Protein AF-A0A955N2M4-F1 (afdb_monomer_lite)

Structure (mmCIF, N/CA/C/O backbone):
data_AF-A0A955N2M4-F1
#
_entry.id   AF-A0A955N2M4-F1
#
loop_
_atom_site.group_PDB
_atom_site.id
_atom_site.type_symbol
_atom_site.label_atom_id
_atom_site.label_alt_id
_atom_site.label_comp_id
_atom_site.label_asym_id
_atom_site.label_entity_id
_atom_site.label_seq_id
_atom_site.pdbx_PDB_ins_code
_atom_site.Cartn_x
_atom_site.Cartn_y
_atom_site.Cartn_z
_atom_site.occupancy
_atom_site.B_iso_or_equiv
_atom_site.auth_seq_id
_atom_site.auth_comp_id
_atom_site.auth_asym_id
_atom_site.auth_atom_id
_atom_site.pdbx_PDB_model_num
ATOM 1 N N . MET A 1 1 ? -24.992 5.641 20.897 1.00 65.12 1 MET A N 1
ATOM 2 C CA . MET A 1 1 ? -23.823 6.544 20.783 1.00 65.12 1 MET A CA 1
ATOM 3 C C . MET A 1 1 ? -22.905 5.983 19.713 1.00 65.12 1 MET A C 1
ATOM 5 O O . MET A 1 1 ? -22.667 4.781 19.738 1.00 65.12 1 MET A O 1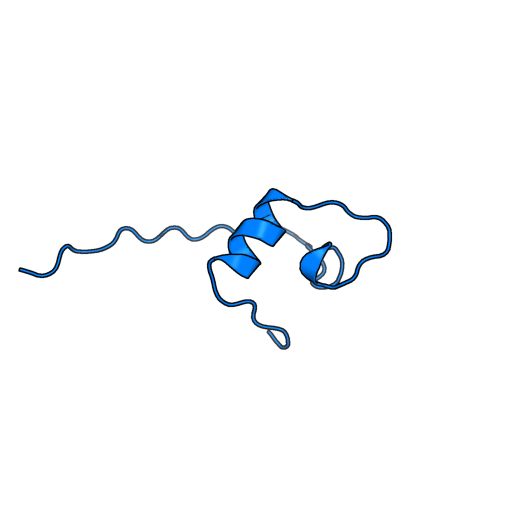
ATOM 9 N N . ALA A 1 2 ? -22.431 6.798 18.768 1.00 80.75 2 ALA A N 1
ATOM 10 C CA . ALA A 1 2 ? -21.418 6.341 17.820 1.00 80.75 2 ALA A CA 1
ATOM 11 C C . ALA A 1 2 ? -20.129 6.002 18.588 1.00 80.75 2 ALA A C 1
ATOM 13 O O . ALA A 1 2 ? -19.692 6.777 19.442 1.00 80.75 2 ALA A O 1
ATOM 14 N N . LYS A 1 3 ? -19.552 4.825 18.333 1.00 92.56 3 LYS A N 1
ATOM 15 C CA . LYS A 1 3 ? -18.291 4.408 18.956 1.00 92.56 3 LYS A CA 1
ATOM 16 C C . LYS A 1 3 ? -17.183 5.352 18.477 1.00 92.56 3 LYS A C 1
ATOM 18 O O . LYS A 1 3 ? -17.042 5.559 17.276 1.00 92.56 3 LYS A O 1
ATOM 23 N N . ARG A 1 4 ? -16.411 5.933 19.403 1.00 95.50 4 ARG A N 1
ATOM 24 C CA . ARG A 1 4 ? -15.245 6.759 19.047 1.00 95.50 4 ARG A CA 1
ATOM 25 C C . ARG A 1 4 ? -14.181 5.846 18.416 1.00 95.50 4 ARG A C 1
ATOM 27 O O . ARG A 1 4 ? -13.836 4.848 19.053 1.00 95.50 4 ARG A O 1
ATOM 34 N N . PRO A 1 5 ? -13.701 6.124 17.193 1.00 96.81 5 PRO A N 1
ATOM 35 C CA . PRO A 1 5 ? -12.676 5.300 16.567 1.00 96.81 5 PRO A CA 1
ATOM 36 C C . PRO A 1 5 ? -11.311 5.540 17.222 1.00 96.81 5 PRO A C 1
ATOM 38 O O . PRO A 1 5 ? -11.036 6.627 17.731 1.00 96.81 5 PRO A O 1
ATOM 41 N N . ASN A 1 6 ? -10.451 4.526 17.172 1.00 97.50 6 ASN A N 1
ATOM 42 C CA . ASN A 1 6 ? -9.025 4.698 17.438 1.00 97.50 6 ASN A CA 1
ATOM 43 C C . ASN A 1 6 ? -8.352 5.230 16.164 1.00 97.50 6 ASN A C 1
ATOM 45 O O . ASN A 1 6 ? -8.742 4.835 15.066 1.00 97.50 6 ASN A O 1
ATOM 49 N N . ILE A 1 7 ? -7.347 6.096 16.307 1.00 97.44 7 ILE A N 1
ATOM 50 C CA . ILE A 1 7 ? -6.586 6.660 15.183 1.00 97.44 7 ILE A CA 1
ATOM 51 C C . ILE A 1 7 ? -5.138 6.185 15.308 1.00 97.44 7 ILE A C 1
ATOM 53 O O . ILE A 1 7 ? -4.526 6.368 16.358 1.00 97.44 7 ILE A O 1
ATOM 57 N N . LEU A 1 8 ? -4.601 5.589 14.243 1.00 97.94 8 LEU A N 1
ATOM 58 C CA . LEU A 1 8 ? -3.215 5.135 14.157 1.00 97.94 8 LEU A CA 1
ATOM 59 C C . LEU A 1 8 ? -2.530 5.843 12.986 1.00 97.94 8 LEU A C 1
ATOM 61 O O . LEU A 1 8 ? -2.961 5.699 11.845 1.00 97.94 8 LEU A O 1
ATOM 65 N N . LEU A 1 9 ? -1.472 6.602 13.277 1.00 98.06 9 LEU A N 1
ATOM 66 C CA . LEU A 1 9 ? -0.617 7.233 12.275 1.00 98.06 9 LEU A CA 1
ATOM 67 C C . LEU A 1 9 ? 0.701 6.462 12.199 1.00 98.06 9 LEU A C 1
ATOM 69 O O . LEU A 1 9 ? 1.476 6.468 13.153 1.00 98.06 9 LEU A O 1
ATOM 73 N N . ILE A 1 10 ? 0.938 5.804 11.068 1.00 97.62 10 ILE A N 1
ATOM 74 C CA . ILE A 1 10 ? 2.197 5.121 10.760 1.00 97.62 10 ILE A CA 1
ATOM 75 C C . ILE A 1 10 ? 2.945 5.988 9.754 1.00 97.62 10 ILE A C 1
ATOM 77 O O . ILE A 1 10 ? 2.355 6.448 8.779 1.00 97.62 10 ILE A O 1
ATOM 81 N N . THR A 1 11 ? 4.232 6.215 9.995 1.00 97.56 11 THR A N 1
ATOM 82 C CA . THR A 1 11 ? 5.107 6.965 9.094 1.00 97.56 11 THR A CA 1
ATOM 83 C C . THR A 1 11 ? 6.373 6.171 8.814 1.00 97.56 11 THR A C 1
ATOM 85 O O . THR A 1 11 ? 6.817 5.369 9.638 1.00 97.56 11 THR A O 1
ATOM 88 N N . THR A 1 12 ? 6.944 6.404 7.644 1.00 96.75 12 THR A N 1
ATOM 89 C CA . THR A 1 12 ? 8.176 5.789 7.157 1.00 96.75 12 THR A CA 1
ATOM 90 C C . THR A 1 12 ? 9.154 6.894 6.797 1.00 96.75 12 THR A C 1
ATOM 92 O O . THR A 1 12 ? 8.749 7.908 6.229 1.00 96.75 12 THR A O 1
ATOM 95 N N . ASP A 1 13 ? 10.438 6.698 7.074 1.00 98.19 13 ASP A N 1
ATOM 96 C CA . ASP A 1 13 ? 11.469 7.659 6.684 1.00 98.19 13 ASP A CA 1
ATOM 97 C C . ASP A 1 13 ? 11.962 7.370 5.257 1.00 98.19 13 ASP A C 1
ATOM 99 O O . ASP A 1 13 ? 12.204 6.216 4.904 1.00 98.19 13 ASP A O 1
ATOM 103 N N . GLN A 1 14 ? 12.087 8.415 4.436 1.00 96.56 14 GLN A N 1
ATOM 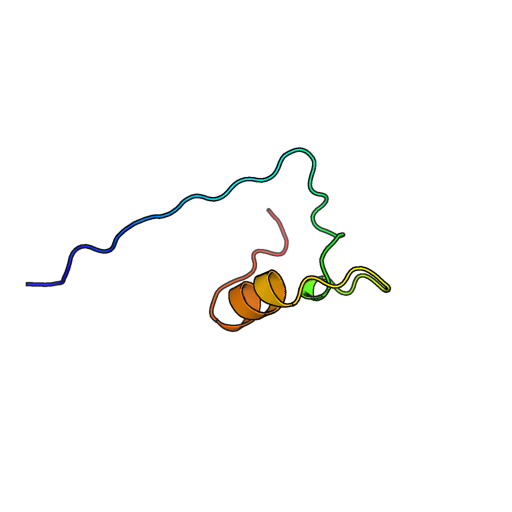104 C CA . GLN A 1 14 ? 12.570 8.367 3.045 1.00 96.56 14 GLN A CA 1
ATOM 105 C C . GLN A 1 14 ? 11.877 7.348 2.111 1.00 96.56 14 GLN A C 1
ATOM 107 O O . GLN A 1 14 ? 12.452 6.950 1.093 1.00 96.56 14 GLN A O 1
ATOM 112 N N . HIS A 1 15 ? 10.649 6.907 2.403 1.00 95.56 15 HIS A N 1
ATOM 113 C CA . HIS A 1 15 ? 9.941 5.975 1.518 1.00 95.56 15 HIS A CA 1
ATOM 114 C C . HIS A 1 15 ? 9.472 6.706 0.260 1.00 95.56 15 HIS A C 1
ATOM 116 O O . HIS A 1 15 ? 8.629 7.600 0.311 1.00 95.56 15 HIS A O 1
ATOM 122 N N . ARG A 1 16 ? 10.022 6.325 -0.893 1.00 96.31 16 ARG A N 1
ATOM 123 C CA . ARG A 1 16 ? 9.553 6.829 -2.184 1.00 96.31 16 ARG A CA 1
ATOM 124 C C . ARG A 1 16 ? 8.148 6.312 -2.489 1.00 96.31 16 ARG A C 1
ATOM 126 O O . ARG A 1 16 ? 7.897 5.114 -2.384 1.00 96.31 16 ARG A O 1
ATOM 133 N N . GLY A 1 17 ? 7.2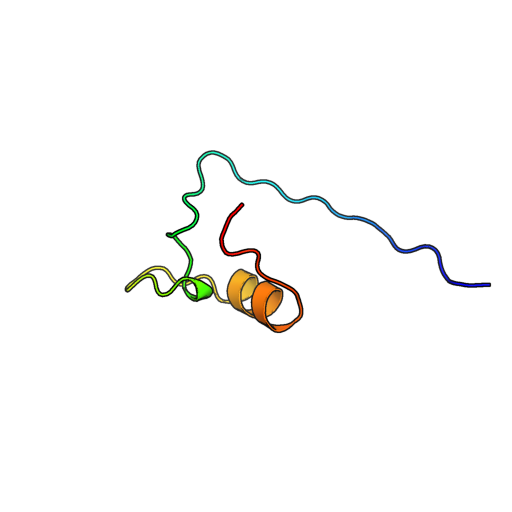71 7.193 -2.969 1.00 94.62 17 GLY A N 1
ATOM 134 C CA . GLY A 1 17 ? 5.889 6.839 -3.314 1.00 94.62 17 GLY A CA 1
ATOM 135 C C . GLY A 1 17 ? 5.739 5.813 -4.447 1.00 94.62 17 GLY A C 1
ATOM 136 O O . GLY A 1 17 ? 4.675 5.214 -4.578 1.00 94.62 17 GLY A O 1
ATOM 137 N N . ASP A 1 18 ? 6.786 5.584 -5.248 1.00 95.94 18 ASP A N 1
ATOM 138 C CA . ASP A 1 18 ? 6.812 4.570 -6.305 1.00 95.94 18 ASP A CA 1
ATOM 139 C C . ASP A 1 18 ? 7.383 3.214 -5.854 1.00 95.94 18 ASP A C 1
ATOM 141 O O . ASP A 1 18 ? 7.233 2.232 -6.574 1.00 95.94 18 ASP A O 1
ATOM 145 N N . CYS A 1 19 ? 7.971 3.106 -4.657 1.00 97.25 19 CYS A N 1
ATOM 146 C CA . CYS A 1 19 ? 8.441 1.840 -4.078 1.00 97.25 19 CYS A CA 1
ATOM 147 C C . CYS A 1 19 ? 7.306 1.070 -3.378 1.00 97.25 19 CYS A C 1
ATOM 149 O O . CYS A 1 19 ? 7.398 0.756 -2.191 1.00 97.25 19 CYS A O 1
ATOM 151 N N . LEU A 1 20 ? 6.228 0.788 -4.112 1.00 97.56 20 LEU A N 1
ATOM 152 C CA . LEU A 1 20 ? 5.057 0.024 -3.668 1.00 97.56 20 LEU A CA 1
ATOM 153 C C . LEU A 1 20 ? 4.563 -0.865 -4.819 1.00 97.56 20 LEU A C 1
ATOM 155 O O . LEU A 1 20 ? 4.469 -0.394 -5.957 1.00 97.56 20 LEU A O 1
ATOM 159 N N . SER A 1 21 ? 4.181 -2.116 -4.547 1.00 97.94 21 SER A N 1
ATOM 160 C CA . SER A 1 21 ? 3.578 -2.982 -5.578 1.00 97.94 21 SER A CA 1
ATOM 161 C C . SER A 1 21 ? 2.236 -2.430 -6.064 1.00 97.94 21 SER A C 1
ATOM 163 O O . SER A 1 21 ? 2.012 -2.368 -7.272 1.00 97.94 21 SER A O 1
ATOM 165 N N . CYS A 1 22 ? 1.387 -1.896 -5.178 1.00 97.25 22 CYS A N 1
ATOM 166 C CA . CYS A 1 22 ? 0.148 -1.204 -5.566 1.00 97.25 22 CYS A CA 1
ATOM 167 C C . CYS A 1 22 ? 0.358 0.107 -6.363 1.00 97.25 22 CYS A C 1
ATOM 169 O O . CYS A 1 22 ? -0.599 0.667 -6.907 1.00 97.25 22 CYS A O 1
ATOM 171 N N . ALA A 1 23 ? 1.599 0.604 -6.459 1.00 97.06 23 ALA A N 1
ATOM 172 C CA . ALA A 1 23 ? 1.993 1.692 -7.359 1.00 97.06 23 ALA A CA 1
ATOM 173 C C . ALA A 1 23 ? 2.577 1.194 -8.698 1.00 97.06 23 ALA A C 1
ATOM 175 O O . ALA A 1 23 ? 2.956 2.012 -9.533 1.00 97.06 23 ALA A O 1
ATOM 176 N N . GLY A 1 24 ? 2.622 -0.123 -8.928 1.00 96.88 24 GLY A N 1
ATOM 177 C CA . GLY A 1 24 ? 3.123 -0.735 -10.159 1.00 96.88 24 GLY A CA 1
ATOM 178 C C . GLY A 1 24 ? 4.634 -0.978 -10.183 1.00 96.88 24 GLY A C 1
ATOM 179 O O . GLY A 1 24 ? 5.189 -1.167 -11.265 1.00 96.88 24 GLY A O 1
ATOM 180 N N . HIS A 1 25 ? 5.321 -0.967 -9.032 1.00 98.00 25 HIS A N 1
ATOM 181 C CA . HIS A 1 25 ? 6.760 -1.239 -9.002 1.00 98.00 25 HIS A CA 1
ATOM 182 C C . HIS A 1 25 ? 7.063 -2.660 -9.522 1.00 98.00 25 HIS A C 1
ATOM 184 O O . HIS A 1 25 ? 6.485 -3.625 -9.026 1.00 98.00 25 HIS A O 1
ATOM 190 N N . PRO A 1 26 ? 8.024 -2.849 -10.445 1.00 97.12 26 PRO A N 1
ATOM 191 C CA . PRO A 1 26 ? 8.218 -4.124 -11.155 1.00 97.12 26 PRO A CA 1
ATOM 192 C C . PRO A 1 26 ? 8.825 -5.273 -10.326 1.00 97.12 26 PRO A C 1
ATOM 194 O O . PRO A 1 26 ? 9.108 -6.329 -10.881 1.00 97.12 26 PRO A O 1
ATOM 197 N N . ALA A 1 27 ? 9.103 -5.066 -9.036 1.00 97.94 27 ALA A N 1
ATOM 198 C CA . ALA A 1 27 ? 9.930 -5.989 -8.239 1.00 97.94 27 ALA A CA 1
ATOM 199 C C . ALA A 1 27 ? 9.754 -5.863 -6.717 1.00 97.94 27 ALA A C 1
ATOM 201 O O . ALA A 1 27 ? 10.146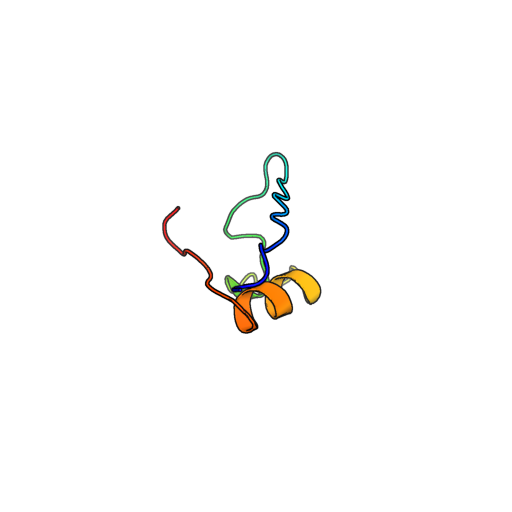 -6.763 -5.984 1.00 97.94 27 ALA A O 1
ATOM 202 N N . VAL A 1 28 ? 9.227 -4.738 -6.225 1.00 98.00 28 VAL A N 1
ATOM 203 C CA .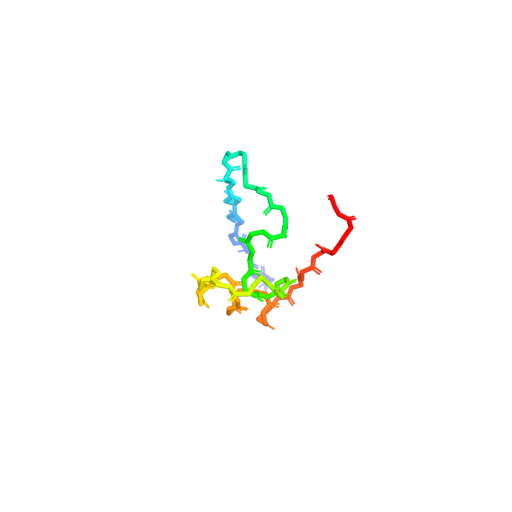 VAL A 1 28 ? 8.968 -4.554 -4.795 1.00 98.00 28 VAL A CA 1
ATOM 204 C C . VAL A 1 28 ? 7.663 -5.260 -4.473 1.00 98.00 28 VAL A C 1
ATOM 206 O O . VAL A 1 28 ? 6.660 -5.004 -5.131 1.00 98.00 28 VAL A O 1
ATOM 209 N N . GLU A 1 29 ? 7.686 -6.113 -3.455 1.00 98.06 29 GLU A N 1
ATOM 210 C CA . GLU A 1 29 ? 6.508 -6.804 -2.940 1.00 98.06 29 GLU A CA 1
ATOM 211 C C . GLU A 1 29 ? 6.122 -6.206 -1.586 1.00 98.06 29 GLU A C 1
ATOM 213 O O . GLU A 1 29 ? 6.872 -6.295 -0.611 1.00 98.06 29 GLU A O 1
ATOM 218 N N . THR A 1 30 ? 4.945 -5.587 -1.515 1.00 98.31 30 THR A N 1
ATOM 219 C CA . THR A 1 30 ? 4.402 -4.998 -0.284 1.00 98.31 30 THR A CA 1
ATOM 220 C C . THR A 1 30 ? 2.988 -5.506 0.007 1.00 98.31 30 THR A C 1
ATOM 222 O O . THR A 1 30 ? 2.072 -4.695 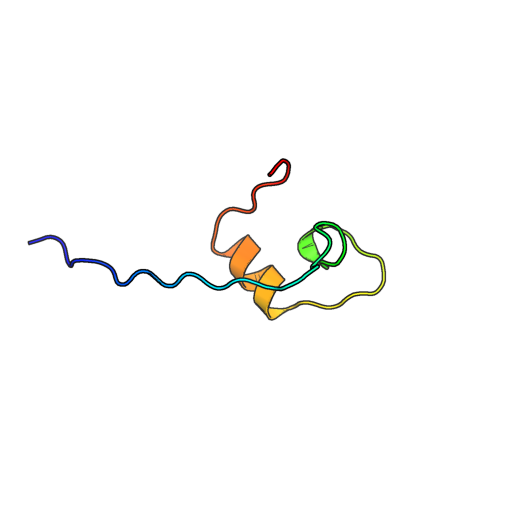0.136 1.00 98.31 30 THR A O 1
ATOM 225 N N . PRO A 1 31 ? 2.777 -6.828 0.174 1.00 98.25 31 PRO A N 1
ATOM 226 C CA . PRO A 1 31 ? 1.436 -7.425 0.197 1.00 98.25 31 PRO A CA 1
ATOM 227 C C . PRO A 1 31 ? 0.518 -6.845 1.284 1.00 98.25 31 PRO A C 1
ATOM 229 O O . PRO A 1 31 ? -0.677 -6.681 1.066 1.00 98.25 31 PRO A O 1
ATOM 232 N N . TYR A 1 32 ? 1.063 -6.469 2.445 1.00 98.38 32 TYR A N 1
ATOM 233 C CA . TYR A 1 32 ? 0.272 -5.873 3.529 1.00 98.38 32 TYR A CA 1
ATOM 234 C C . TYR A 1 32 ? -0.101 -4.405 3.278 1.00 98.38 32 TYR A C 1
ATOM 236 O O . TYR A 1 32 ? -1.156 -3.956 3.720 1.00 98.38 32 TYR A O 1
ATOM 244 N N . LEU A 1 33 ? 0.750 -3.650 2.573 1.00 98.06 33 LEU A N 1
ATOM 245 C CA . LEU A 1 33 ? 0.416 -2.283 2.159 1.00 98.06 33 LEU A CA 1
ATOM 246 C C . LEU A 1 33 ? -0.542 -2.296 0.968 1.00 98.06 33 LEU A C 1
ATOM 248 O O . LEU A 1 33 ? -1.388 -1.412 0.868 1.00 98.06 33 LEU A O 1
ATOM 252 N N . ASP A 1 34 ? -0.447 -3.310 0.109 1.00 98.31 34 ASP A N 1
ATOM 253 C CA . ASP A 1 34 ? -1.392 -3.530 -0.983 1.00 98.31 34 ASP A CA 1
ATOM 254 C C . ASP A 1 34 ? -2.788 -3.822 -0.434 1.00 98.31 34 ASP A C 1
ATOM 256 O O . ASP A 1 34 ? -3.738 -3.155 -0.832 1.00 98.31 34 ASP A O 1
ATOM 260 N N . GLN A 1 35 ? -2.897 -4.722 0.551 1.00 98.56 35 GLN A N 1
ATOM 261 C CA . GLN A 1 35 ? -4.159 -4.984 1.242 1.00 98.56 35 GLN A CA 1
ATOM 262 C C . GLN A 1 35 ? -4.718 -3.710 1.894 1.00 98.56 35 GLN A C 1
ATOM 264 O O . GLN A 1 35 ? -5.896 -3.407 1.750 1.00 98.56 35 GLN A O 1
ATOM 269 N N . LEU A 1 36 ? -3.875 -2.918 2.568 1.00 98.06 36 LEU A N 1
ATOM 270 C CA . LEU A 1 36 ? -4.313 -1.655 3.171 1.00 98.06 36 LEU A CA 1
ATOM 271 C C . LEU A 1 36 ? -4.814 -0.645 2.123 1.00 98.06 36 LEU A C 1
ATOM 273 O O . LEU A 1 36 ? -5.733 0.127 2.399 1.00 98.06 36 LEU A O 1
ATOM 277 N N . ALA A 1 37 ? -4.204 -0.628 0.935 1.00 97.56 37 ALA A N 1
ATOM 278 C CA . ALA A 1 37 ? -4.634 0.214 -0.174 1.00 97.56 37 ALA A CA 1
ATOM 279 C C . ALA A 1 37 ? -5.942 -0.283 -0.818 1.00 97.56 37 ALA A C 1
ATOM 281 O O . ALA A 1 37 ? -6.742 0.552 -1.234 1.00 97.56 37 ALA A O 1
ATOM 282 N N . GLU A 1 38 ? -6.163 -1.601 -0.883 1.00 97.94 38 GLU A N 1
ATOM 283 C CA . GLU A 1 38 ? -7.396 -2.236 -1.376 1.00 97.94 38 GLU A CA 1
ATOM 284 C C . GLU A 1 38 ? -8.578 -2.026 -0.416 1.00 97.94 38 GLU A C 1
ATOM 286 O O . GLU A 1 38 ? -9.665 -1.645 -0.847 1.00 97.94 38 GLU A O 1
ATOM 291 N N . ASP A 1 39 ? -8.348 -2.183 0.889 1.00 98.38 39 ASP A N 1
ATOM 292 C CA . ASP A 1 39 ? -9.352 -1.995 1.945 1.00 98.38 39 ASP A CA 1
ATOM 293 C C . ASP A 1 39 ? -9.641 -0.506 2.245 1.00 98.38 39 ASP A C 1
ATOM 295 O O . ASP A 1 39 ? -10.482 -0.174 3.089 1.00 98.38 39 ASP A O 1
ATOM 299 N N . GLY A 1 40 ? -8.924 0.411 1.588 1.00 97.31 40 GLY A N 1
ATOM 300 C CA . GLY A 1 40 ? -8.894 1.829 1.923 1.00 97.31 40 GLY A CA 1
ATOM 301 C C . GLY A 1 40 ? -8.836 2.760 0.714 1.00 97.31 40 GLY A C 1
ATOM 302 O O . GLY A 1 40 ? -9.434 2.524 -0.332 1.00 97.31 40 GLY A O 1
ATOM 303 N N . VAL A 1 41 ? -8.151 3.892 0.893 1.00 97.81 41 VAL A N 1
ATOM 304 C CA . VAL A 1 41 ? -7.972 4.907 -0.153 1.00 97.81 41 VAL A CA 1
ATOM 305 C C . VAL A 1 41 ? -6.493 5.243 -0.275 1.00 97.81 41 VAL A C 1
ATOM 307 O O . VAL A 1 41 ? -5.884 5.750 0.668 1.00 97.81 41 VAL A O 1
ATOM 310 N N . ARG A 1 42 ? -5.923 5.006 -1.461 1.00 96.62 42 ARG A N 1
ATOM 311 C CA . ARG A 1 42 ? -4.561 5.422 -1.808 1.00 96.62 42 ARG A CA 1
ATOM 312 C C . ARG A 1 42 ? -4.579 6.781 -2.502 1.00 96.62 42 ARG A C 1
ATOM 314 O O . ARG A 1 42 ? -5.136 6.926 -3.586 1.00 96.62 42 ARG A O 1
ATOM 321 N N . PHE A 1 43 ? -3.914 7.764 -1.908 1.00 97.00 43 PHE A N 1
ATOM 322 C CA . PHE A 1 43 ? -3.703 9.069 -2.529 1.00 97.00 43 PHE A CA 1
ATOM 323 C C . PHE A 1 43 ? -2.527 8.978 -3.508 1.00 97.00 43 PHE A C 1
ATOM 325 O O . PHE A 1 43 ? -1.423 8.608 -3.118 1.00 97.00 43 PHE A O 1
ATOM 332 N N . THR A 1 44 ? -2.752 9.287 -4.786 1.00 96.31 44 THR A N 1
ATOM 333 C CA . THR A 1 44 ? -1.735 9.138 -5.848 1.00 96.31 44 THR A CA 1
ATOM 334 C C . THR A 1 44 ? -0.989 10.433 -6.182 1.00 96.31 44 THR A C 1
ATOM 336 O O . THR A 1 44 ? -0.147 10.428 -7.073 1.00 96.31 44 THR A O 1
ATOM 339 N N . ASN A 1 45 ? -1.316 11.537 -5.506 1.00 95.38 45 ASN A N 1
ATOM 340 C CA . ASN A 1 45 ? -0.719 12.860 -5.700 1.00 95.38 45 ASN A CA 1
ATOM 341 C C . ASN A 1 45 ? -0.649 13.594 -4.349 1.00 95.38 45 ASN A C 1
ATOM 343 O O . ASN A 1 45 ? -1.436 14.510 -4.101 1.00 95.38 45 ASN A O 1
ATOM 347 N N . ALA A 1 46 ? 0.217 13.104 -3.460 1.00 91.56 46 ALA A N 1
ATOM 348 C CA . ALA A 1 46 ? 0.401 13.574 -2.087 1.00 91.56 46 ALA A CA 1
ATOM 349 C C . ALA A 1 46 ? 1.871 13.911 -1.816 1.00 91.56 46 ALA A C 1
ATOM 351 O O . ALA A 1 46 ? 2.735 13.299 -2.486 1.00 91.56 46 ALA A O 1
#

Foldseek 3Di:
DPDDDDDDDDDDPPDDPCLDVCNVNPDRYDPVVNVVCVVDPDDPDD

pLDDT: mean 96.04, std 5.37, range [65.12, 98.56]

Radius of gyration: 13.33 Å; chains: 1; bounding box: 36×21×32 Å

Sequence (46 aa):
MAKRPNILLITTDQHRGDCLSCAGHPAVETPYLDQLAEDGVRFTNA

Secondary structure (DSSP, 8-state):
-PPPPP------SS--TTSSGGGT-SS---HHHHHHHHSS---S--